Protein AF-A0A833LJX6-F1 (afdb_monomer)

pLDDT: mean 85.2, std 18.17, range [49.31, 98.38]

Foldseek 3Di:
DDPPPPPCPDPFPVLAAAEEEQEPCPDDPSVVVQVVSVVRHYRYDYHD

Secondary structure (DSSP, 8-state):
-----S----TTTS-TT-EEEEESTTSHHHHHHHHHHHHTT-EEEEE-

Sequence (48 aa):
MNTLAGNAASEGSGLTGLRVIVTAGAGGIGRAIADTLIAQGSKVHICD

Structure (mmCIF, N/CA/C/O backbone):
data_AF-A0A833LJX6-F1
#
_entry.id   AF-A0A833LJX6-F1
#
loop_
_atom_site.group_PDB
_atom_site.id
_atom_site.type_symbol
_atom_site.label_atom_id
_atom_site.label_alt_id
_atom_site.label_comp_id
_atom_site.label_asym_id
_atom_site.label_entity_id
_atom_site.label_seq_id
_atom_site.pdbx_PDB_ins_code
_atom_site.Cartn_x
_atom_site.Cartn_y
_atom_site.Cartn_z
_atom_site.occupancy
_atom_site.B_iso_or_equiv
_atom_site.auth_seq_id
_atom_site.auth_comp_id
_atom_site.auth_asym_id
_atom_site.auth_atom_id
_atom_site.pdbx_PDB_model_num
ATOM 1 N N . MET A 1 1 ? -5.478 -1.286 41.948 1.00 49.81 1 MET A N 1
ATOM 2 C CA . MET A 1 1 ? -6.336 -0.673 40.912 1.00 49.81 1 MET A CA 1
ATOM 3 C C . MET A 1 1 ? -5.714 0.648 40.471 1.00 49.81 1 MET A C 1
ATOM 5 O O . MET A 1 1 ? -5.987 1.654 41.104 1.00 49.81 1 MET A O 1
ATOM 9 N N . ASN A 1 2 ? -4.877 0.655 39.427 1.00 52.41 2 ASN A N 1
ATOM 10 C CA . ASN A 1 2 ? -4.435 1.896 38.778 1.00 52.41 2 ASN A CA 1
ATOM 11 C C . ASN A 1 2 ? -4.931 1.895 37.331 1.00 52.41 2 ASN A C 1
ATOM 13 O O . ASN A 1 2 ? -4.630 0.986 36.561 1.00 52.41 2 ASN A O 1
ATOM 17 N N . THR A 1 3 ? -5.711 2.915 36.994 1.00 60.59 3 THR A N 1
ATOM 18 C CA . THR A 1 3 ? -6.234 3.213 35.663 1.00 60.59 3 THR A CA 1
ATOM 19 C C . THR A 1 3 ? -5.105 3.730 34.777 1.00 60.59 3 THR A C 1
ATOM 21 O O . THR A 1 3 ? -4.877 4.935 34.683 1.00 60.59 3 THR A O 1
ATOM 24 N N . LEU A 1 4 ? -4.391 2.818 34.116 1.00 59.91 4 LEU A N 1
ATOM 25 C CA . LEU A 1 4 ? -3.555 3.137 32.959 1.00 59.91 4 LEU A CA 1
ATOM 26 C C . LEU A 1 4 ? -4.467 3.411 31.756 1.00 59.91 4 LEU A C 1
ATOM 28 O O . LEU A 1 4 ? -4.533 2.641 30.807 1.00 59.91 4 LEU A O 1
ATOM 32 N N . ALA A 1 5 ? -5.192 4.524 31.821 1.00 53.31 5 ALA A N 1
ATOM 33 C CA . ALA A 1 5 ? -5.806 5.158 30.665 1.00 53.31 5 A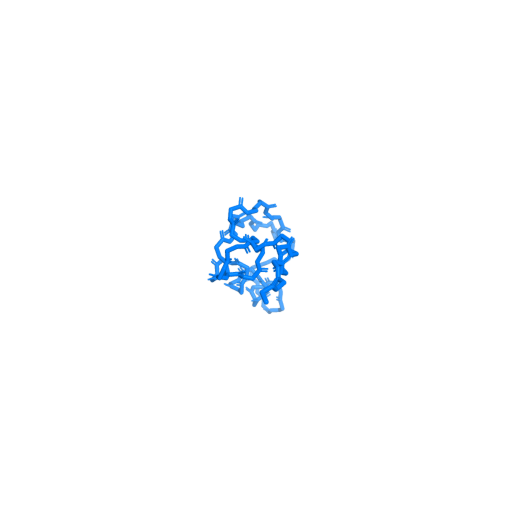LA A CA 1
ATOM 34 C C . ALA A 1 5 ? -4.759 6.071 30.006 1.00 53.31 5 ALA A C 1
ATOM 36 O O . ALA A 1 5 ? -4.921 7.285 29.932 1.00 53.31 5 ALA A O 1
ATOM 37 N N . GLY A 1 6 ? -3.640 5.491 29.564 1.00 53.53 6 GLY A N 1
ATOM 38 C CA . GLY A 1 6 ? -2.922 6.082 28.440 1.00 53.53 6 GLY A CA 1
ATOM 39 C C . GLY A 1 6 ? -3.806 5.848 27.223 1.00 53.53 6 GLY A C 1
ATOM 40 O O . GLY A 1 6 ? -4.163 4.699 26.995 1.00 53.53 6 GLY A O 1
ATOM 41 N N . ASN A 1 7 ? -4.244 6.914 26.541 1.00 61.25 7 ASN A N 1
ATOM 42 C CA . ASN A 1 7 ? -5.176 6.905 25.405 1.00 61.25 7 ASN A CA 1
ATOM 43 C C . ASN A 1 7 ? -5.245 5.561 24.659 1.00 61.25 7 ASN A C 1
ATOM 45 O O . ASN A 1 7 ? -4.473 5.305 23.736 1.00 61.25 7 ASN A O 1
ATOM 49 N N . ALA A 1 8 ? -6.210 4.724 25.040 1.00 49.31 8 ALA A N 1
ATOM 50 C CA . ALA A 1 8 ? -6.564 3.518 24.315 1.00 49.31 8 ALA A CA 1
ATOM 51 C C . ALA A 1 8 ? -7.324 3.930 23.046 1.00 49.31 8 ALA A C 1
ATOM 53 O O . ALA A 1 8 ? -8.542 3.790 22.956 1.00 49.31 8 ALA A O 1
ATOM 54 N N . ALA A 1 9 ? -6.613 4.488 22.065 1.00 50.84 9 ALA A N 1
ATOM 55 C CA . ALA A 1 9 ? -7.097 4.547 20.694 1.00 50.84 9 ALA A CA 1
ATOM 56 C C . ALA A 1 9 ? -7.063 3.116 20.136 1.00 50.84 9 ALA A C 1
ATOM 58 O O . ALA A 1 9 ? -6.126 2.744 19.445 1.00 50.84 9 ALA A O 1
ATOM 59 N N . SER A 1 10 ? -8.063 2.326 20.549 1.00 51.31 10 SER A N 1
ATOM 60 C CA . SER A 1 10 ? -8.608 1.113 19.923 1.00 51.31 10 SER A CA 1
ATOM 61 C C . SER A 1 10 ? -7.609 0.135 19.293 1.00 51.31 10 SER A C 1
ATOM 63 O O . SER A 1 10 ? -7.082 0.439 18.233 1.00 51.31 10 SER A O 1
ATOM 65 N N . GLU A 1 11 ? -7.467 -1.061 19.877 1.00 54.47 11 GLU A N 1
ATOM 66 C CA . GLU A 1 11 ? -7.050 -2.343 19.259 1.00 54.47 11 GLU A CA 1
ATOM 67 C C . GLU A 1 11 ? -6.990 -2.327 17.710 1.00 54.47 11 GLU A C 1
ATOM 69 O O . GLU A 1 11 ? -7.921 -2.720 17.007 1.00 54.47 11 GLU A O 1
ATOM 74 N N . GLY A 1 12 ? -5.896 -1.787 17.184 1.00 60.38 12 GLY A N 1
ATOM 75 C CA . GLY A 1 12 ? -5.749 -1.314 15.811 1.00 60.38 12 GLY A CA 1
ATOM 76 C C . GLY A 1 12 ? -4.604 -0.307 15.811 1.00 60.38 12 GLY A C 1
ATOM 77 O O . GLY A 1 12 ? -4.401 0.399 16.791 1.00 60.38 12 GLY A O 1
ATOM 78 N N . SER A 1 13 ? -3.772 -0.268 14.776 1.00 72.50 13 SER A N 1
ATOM 79 C CA . SER A 1 13 ? -2.442 0.365 14.830 1.00 72.50 13 SER A CA 1
ATOM 80 C C . SER A 1 13 ? -2.428 1.908 14.927 1.00 72.50 13 SER A C 1
ATOM 82 O O . SER A 1 13 ? -1.472 2.534 14.481 1.00 72.50 13 SER A O 1
ATOM 84 N N . GLY A 1 14 ? -3.487 2.550 15.429 1.00 84.81 14 GLY A N 1
ATOM 85 C CA . GLY A 1 14 ? -3.664 4.007 15.454 1.00 84.81 14 GLY A CA 1
ATOM 86 C C . GLY A 1 14 ? -3.906 4.637 14.077 1.00 84.81 14 GLY A C 1
ATOM 87 O O . GLY A 1 14 ? -4.032 5.853 13.975 1.00 84.81 14 GLY A O 1
ATOM 88 N N . LEU A 1 15 ? -3.973 3.824 13.018 1.00 89.75 15 LEU A N 1
ATOM 89 C CA . LEU A 1 15 ? -4.074 4.272 11.625 1.00 89.75 15 LEU A CA 1
ATOM 90 C C . LEU A 1 15 ? -5.510 4.203 11.075 1.00 89.75 15 LEU A C 1
ATOM 92 O O . LEU A 1 15 ? -5.804 4.771 10.023 1.00 89.75 15 LEU A O 1
ATOM 96 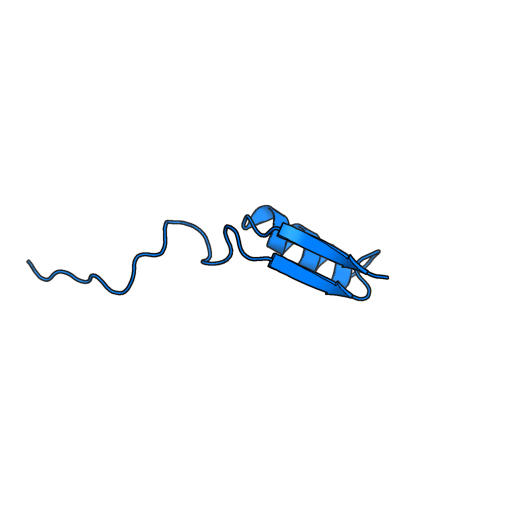N N . THR A 1 16 ? -6.426 3.561 11.803 1.00 94.81 16 THR A N 1
ATOM 97 C CA . THR A 1 16 ? -7.831 3.427 11.411 1.00 94.81 16 THR A CA 1
ATOM 98 C C . THR A 1 16 ? -8.481 4.793 11.196 1.00 94.81 16 THR A C 1
ATOM 100 O O . THR A 1 16 ? -8.508 5.641 12.085 1.00 94.81 16 THR A O 1
ATOM 103 N N . GLY A 1 17 ? -9.053 5.003 10.011 1.00 93.31 17 GLY A N 1
ATOM 104 C CA . GLY A 1 17 ? -9.778 6.223 9.658 1.00 93.31 17 GLY A CA 1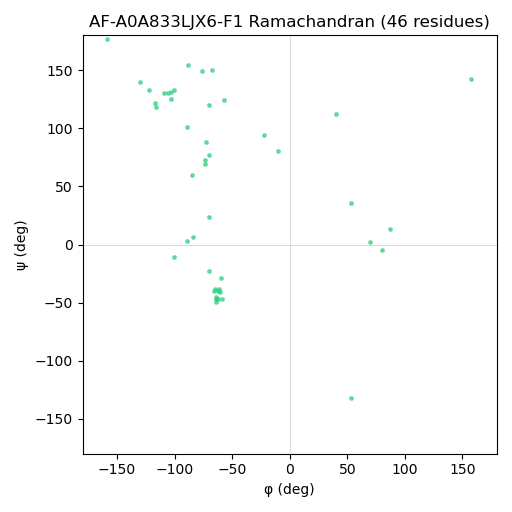
ATOM 105 C C . GLY A 1 17 ? -8.898 7.408 9.248 1.00 93.31 17 GLY A C 1
ATOM 106 O O . GLY A 1 17 ? -9.447 8.422 8.803 1.00 93.31 17 GLY A O 1
ATOM 107 N N . LEU A 1 18 ? -7.567 7.292 9.324 1.00 96.19 18 LEU A N 1
ATOM 108 C CA . LEU A 1 18 ? -6.660 8.321 8.816 1.00 96.19 18 LEU A CA 1
ATOM 109 C C . LEU A 1 18 ? -6.735 8.412 7.290 1.00 96.19 18 LEU A C 1
ATOM 111 O O . LEU A 1 18 ? -7.011 7.433 6.600 1.00 96.19 18 LEU A O 1
ATOM 115 N N . ARG A 1 19 ? -6.488 9.610 6.755 1.00 97.44 19 ARG A N 1
ATOM 116 C CA . ARG A 1 19 ? -6.389 9.856 5.311 1.00 97.44 19 ARG A CA 1
ATOM 117 C C . ARG A 1 19 ? -4.922 9.999 4.937 1.00 97.44 19 ARG A C 1
ATOM 119 O O . ARG A 1 19 ? -4.242 10.839 5.519 1.00 97.44 19 ARG A O 1
ATOM 126 N N . VAL A 1 20 ? -4.459 9.207 3.977 1.00 97.06 20 VAL A N 1
ATOM 127 C CA . VAL A 1 20 ? -3.047 9.157 3.573 1.00 97.06 20 VAL A CA 1
ATOM 128 C C . VAL A 1 20 ? -2.931 9.297 2.059 1.00 97.06 20 VAL A C 1
ATOM 130 O O . VAL A 1 20 ? -3.728 8.716 1.326 1.00 97.06 20 VAL A O 1
ATOM 133 N N . ILE A 1 21 ? -1.937 10.053 1.593 1.00 9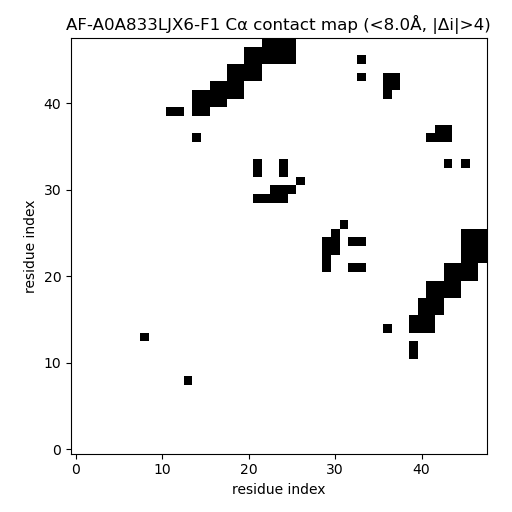7.62 21 ILE A N 1
ATOM 134 C CA . ILE A 1 21 ? -1.518 10.078 0.189 1.00 97.62 21 ILE A CA 1
ATOM 135 C C . ILE A 1 21 ? -0.195 9.321 0.053 1.00 97.62 21 ILE A C 1
ATOM 137 O O . ILE A 1 21 ? 0.736 9.565 0.818 1.00 97.62 21 ILE A O 1
ATOM 141 N N . VAL A 1 22 ? -0.122 8.399 -0.903 1.00 97.56 22 VAL A N 1
ATOM 142 C CA . VAL A 1 22 ? 1.102 7.669 -1.253 1.00 97.56 22 VAL A CA 1
ATOM 143 C C . VAL A 1 22 ? 1.479 8.040 -2.680 1.00 97.56 22 VAL A C 1
ATOM 145 O O . VAL A 1 22 ? 0.705 7.803 -3.605 1.00 97.56 22 VAL A O 1
ATOM 148 N N . THR A 1 23 ? 2.655 8.640 -2.849 1.00 97.31 23 THR A N 1
ATOM 149 C CA . THR A 1 23 ? 3.240 8.944 -4.162 1.00 97.31 23 THR A CA 1
ATOM 150 C C . THR A 1 23 ? 4.079 7.771 -4.665 1.00 97.31 23 THR A C 1
ATOM 152 O O . THR A 1 23 ? 4.620 7.030 -3.842 1.00 97.31 23 THR A O 1
ATOM 155 N N . ALA A 1 24 ? 4.244 7.633 -5.983 1.00 97.19 24 ALA A N 1
ATOM 156 C CA . ALA A 1 24 ? 4.927 6.494 -6.604 1.00 97.19 24 ALA A CA 1
ATOM 157 C C . ALA A 1 24 ? 4.344 5.135 -6.137 1.00 97.19 24 ALA A C 1
A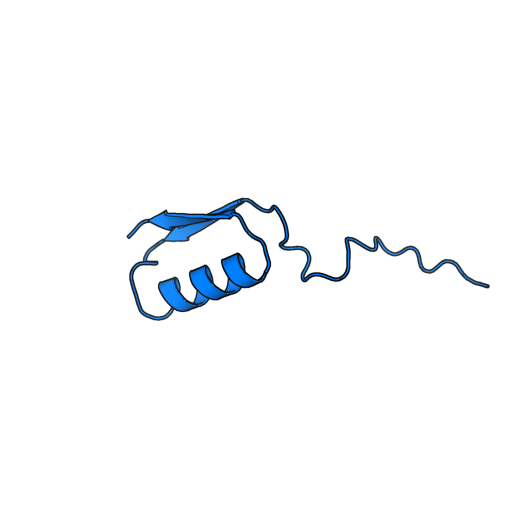TOM 159 O O . ALA A 1 24 ? 5.072 4.175 -5.866 1.00 97.19 24 ALA A O 1
ATOM 160 N N . GLY A 1 25 ? 3.021 5.086 -5.925 1.00 95.88 25 GLY A N 1
ATOM 161 C CA . GLY A 1 25 ? 2.323 3.939 -5.339 1.00 95.88 25 GLY A CA 1
ATOM 162 C C . GLY A 1 25 ? 1.837 2.882 -6.338 1.00 95.88 25 GLY A C 1
ATOM 163 O O . GLY A 1 25 ? 1.190 1.919 -5.918 1.00 95.88 25 GLY A O 1
ATOM 164 N N . ALA A 1 26 ? 2.120 3.019 -7.635 1.00 94.75 26 ALA A N 1
ATOM 165 C CA . ALA A 1 26 ? 1.728 2.043 -8.653 1.00 94.75 26 ALA A CA 1
ATOM 166 C C . ALA A 1 26 ? 2.514 0.730 -8.548 1.00 94.75 26 ALA A C 1
ATOM 168 O O . ALA A 1 26 ? 2.016 -0.305 -8.993 1.00 94.75 26 ALA A O 1
ATOM 169 N N . GLY A 1 27 ? 3.706 0.731 -7.933 1.00 95.56 27 GLY A N 1
ATOM 170 C CA . GLY A 1 27 ? 4.541 -0.466 -7.829 1.00 95.56 27 GLY A CA 1
ATOM 171 C C . GLY A 1 27 ? 5.582 -0.450 -6.709 1.00 95.56 27 GLY A C 1
ATOM 172 O O . GLY A 1 27 ? 5.732 0.515 -5.960 1.00 95.56 27 GLY A O 1
ATOM 173 N N . GLY A 1 28 ? 6.300 -1.570 -6.586 1.00 97.44 28 GLY A N 1
ATOM 174 C CA . GLY A 1 28 ? 7.427 -1.727 -5.665 1.00 97.44 28 GLY A CA 1
ATOM 175 C C . GLY A 1 28 ? 7.093 -1.368 -4.214 1.00 97.44 28 GLY A C 1
ATOM 176 O O . GLY A 1 28 ? 6.088 -1.808 -3.656 1.00 97.44 28 GLY A O 1
ATOM 177 N N . ILE A 1 29 ? 7.961 -0.558 -3.604 1.00 97.62 29 ILE A N 1
ATOM 178 C CA . ILE A 1 29 ? 7.835 -0.148 -2.200 1.00 97.62 29 ILE A CA 1
ATOM 179 C C . ILE A 1 29 ? 6.593 0.724 -1.988 1.00 97.62 29 ILE A C 1
ATOM 181 O O . ILE A 1 29 ? 5.888 0.537 -0.999 1.00 97.62 29 ILE A O 1
ATOM 185 N N . GLY A 1 30 ? 6.286 1.634 -2.918 1.00 97.44 30 GLY A N 1
ATOM 186 C CA . GLY A 1 30 ? 5.113 2.501 -2.802 1.00 97.44 30 GLY A CA 1
ATOM 187 C C . GLY A 1 30 ? 3.815 1.696 -2.742 1.00 97.44 30 GLY A C 1
ATOM 188 O O . GLY A 1 30 ? 2.964 1.959 -1.891 1.00 97.44 30 GLY A O 1
ATOM 189 N N . ARG A 1 31 ? 3.706 0.639 -3.558 1.00 97.94 31 ARG A N 1
ATOM 190 C CA . ARG A 1 31 ? 2.561 -0.278 -3.508 1.00 97.94 31 ARG A CA 1
ATOM 191 C C . ARG A 1 31 ? 2.469 -1.027 -2.177 1.00 97.94 31 ARG A C 1
ATOM 193 O O . ARG A 1 31 ? 1.401 -1.058 -1.573 1.00 97.94 31 ARG A O 1
ATOM 200 N N . ALA A 1 32 ? 3.586 -1.573 -1.694 1.00 98.38 32 ALA A N 1
ATOM 201 C CA . ALA A 1 32 ? 3.623 -2.302 -0.425 1.00 98.38 32 ALA A CA 1
ATOM 202 C C . ALA A 1 32 ? 3.225 -1.420 0.775 1.00 98.38 32 ALA A C 1
ATOM 204 O O . ALA A 1 32 ? 2.505 -1.865 1.674 1.00 98.38 32 ALA A O 1
ATOM 205 N N . ILE A 1 33 ? 3.648 -0.152 0.774 1.00 97.31 33 ILE A N 1
ATOM 206 C CA . ILE A 1 33 ? 3.250 0.835 1.785 1.00 97.31 33 ILE A CA 1
ATOM 207 C C . ILE A 1 33 ? 1.742 1.095 1.711 1.00 97.31 33 ILE A C 1
ATOM 209 O O . ILE A 1 33 ? 1.065 1.032 2.738 1.00 97.31 33 ILE A O 1
ATOM 213 N N . ALA A 1 34 ? 1.204 1.354 0.514 1.00 97.81 34 ALA A N 1
ATOM 214 C CA . ALA A 1 34 ? -0.222 1.615 0.333 1.00 97.81 34 ALA A CA 1
ATOM 215 C C . ALA A 1 34 ? -1.086 0.439 0.821 1.00 97.81 34 ALA A C 1
ATOM 217 O O . ALA A 1 34 ? -2.022 0.652 1.593 1.00 97.81 34 ALA A O 1
ATOM 218 N N . ASP A 1 35 ? -0.731 -0.792 0.445 1.00 97.69 35 ASP A N 1
ATOM 219 C CA . ASP A 1 35 ? -1.458 -2.001 0.844 1.00 97.69 35 ASP A CA 1
ATOM 220 C C . ASP A 1 35 ? -1.440 -2.197 2.373 1.00 97.69 35 ASP A C 1
ATOM 222 O O . ASP A 1 35 ? -2.468 -2.515 2.976 1.00 97.69 35 ASP A O 1
ATOM 226 N N . THR A 1 36 ? -0.303 -1.928 3.026 1.00 97.19 36 THR A N 1
ATOM 227 C CA . THR A 1 36 ? -0.169 -2.032 4.491 1.00 97.19 36 THR A CA 1
ATOM 228 C C . THR A 1 36 ? -1.061 -1.022 5.216 1.00 97.19 36 THR A C 1
ATOM 230 O O . THR A 1 36 ? -1.781 -1.378 6.149 1.00 97.19 36 THR A O 1
ATOM 233 N N . LEU A 1 37 ? -1.070 0.233 4.762 1.00 96.50 37 LEU A N 1
ATOM 234 C CA . LEU A 1 37 ? -1.881 1.298 5.356 1.00 96.50 37 LEU A CA 1
ATOM 235 C C . LEU A 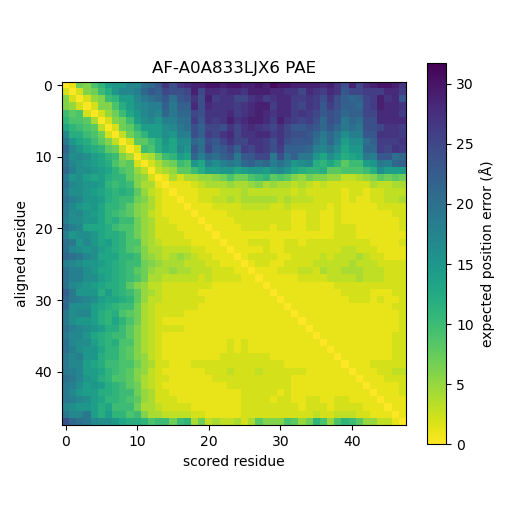1 37 ? -3.385 1.035 5.195 1.00 96.50 37 LEU A C 1
ATOM 237 O O . LEU A 1 37 ? -4.159 1.294 6.121 1.00 96.50 37 LEU A O 1
ATOM 241 N N . ILE A 1 38 ? -3.799 0.493 4.044 1.00 96.38 38 ILE A N 1
ATOM 242 C CA . ILE A 1 38 ? -5.183 0.063 3.796 1.00 96.38 38 ILE A CA 1
ATOM 243 C C . ILE A 1 38 ? -5.567 -1.063 4.760 1.00 96.38 3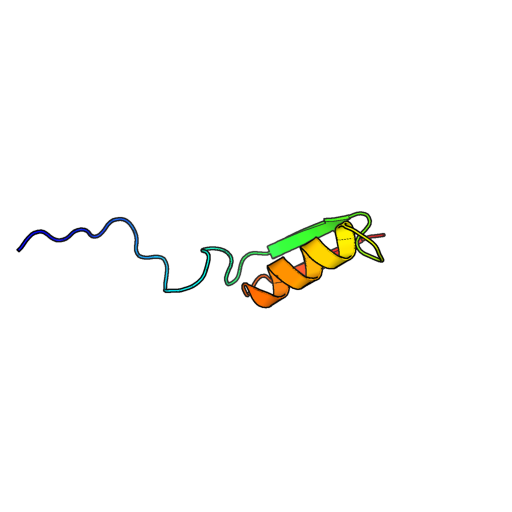8 ILE A C 1
ATOM 245 O O . ILE A 1 38 ? -6.619 -0.983 5.395 1.00 96.38 38 ILE A O 1
ATOM 249 N N . ALA A 1 39 ? -4.713 -2.081 4.916 1.00 96.50 39 ALA A N 1
ATOM 250 C CA . ALA A 1 39 ? -4.953 -3.192 5.840 1.00 96.50 39 ALA A CA 1
ATOM 251 C C . ALA A 1 39 ? -5.089 -2.726 7.301 1.00 96.50 39 ALA A C 1
ATOM 253 O O . ALA A 1 39 ? -5.823 -3.323 8.084 1.00 96.50 39 ALA A O 1
ATOM 254 N N . GLN A 1 40 ? -4.430 -1.622 7.651 1.00 95.31 40 GLN A N 1
ATOM 255 C CA . GLN A 1 40 ? -4.519 -0.971 8.959 1.00 95.31 40 GLN A CA 1
ATOM 256 C C . GLN A 1 40 ? -5.717 -0.010 9.098 1.00 95.31 40 GLN A C 1
ATOM 258 O O . GLN A 1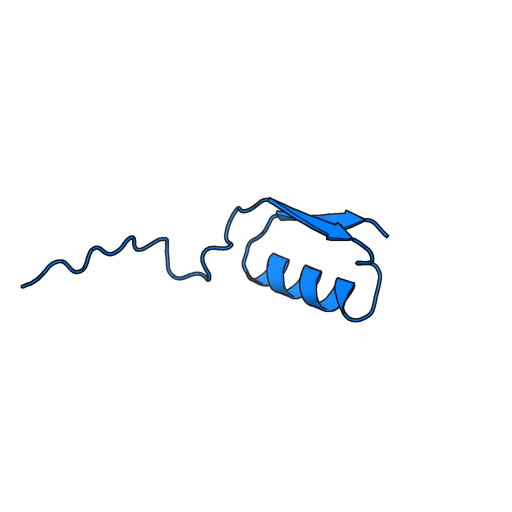 40 ? -5.842 0.682 10.107 1.00 95.31 40 GLN A O 1
ATOM 263 N N . GLY A 1 41 ? -6.610 0.045 8.105 1.00 94.19 41 GLY A N 1
ATOM 264 C CA . GLY A 1 41 ? -7.852 0.819 8.153 1.00 94.19 41 GLY A CA 1
ATOM 265 C C . GLY A 1 41 ? -7.720 2.276 7.710 1.00 94.19 41 GLY A C 1
ATOM 266 O O . GLY A 1 41 ? -8.639 3.069 7.942 1.00 94.19 41 GLY A O 1
ATOM 267 N N . SER A 1 42 ? -6.606 2.651 7.077 1.00 96.81 42 SER A N 1
ATOM 268 C CA . SER A 1 42 ? -6.445 3.988 6.500 1.00 96.81 42 SER A CA 1
ATOM 269 C C . SER A 1 42 ? -7.220 4.125 5.190 1.00 96.81 42 SER A C 1
ATOM 271 O O . SER A 1 42 ? -7.351 3.191 4.401 1.00 96.81 42 SER A O 1
ATOM 273 N N . LYS A 1 43 ? -7.679 5.342 4.908 1.00 97.62 43 LYS A N 1
ATOM 274 C CA . LYS A 1 43 ? -8.199 5.757 3.603 1.00 97.62 43 LYS A CA 1
ATOM 275 C C . LYS A 1 43 ? -7.038 6.289 2.768 1.00 97.62 43 LYS A C 1
ATOM 277 O O . LYS A 1 43 ? -6.598 7.421 2.975 1.00 97.62 43 LYS A O 1
ATOM 282 N N . VAL A 1 44 ? -6.532 5.467 1.855 1.00 97.81 44 VAL A N 1
ATOM 283 C CA . VAL A 1 44 ? -5.329 5.772 1.069 1.00 97.81 44 VAL A CA 1
ATOM 284 C C . VAL A 1 44 ? -5.693 6.257 -0.335 1.00 97.81 44 VAL A C 1
ATOM 286 O O . VAL A 1 44 ? -6.516 5.646 -1.012 1.00 97.81 44 VAL A O 1
ATOM 289 N N . HIS A 1 45 ? -5.061 7.345 -0.775 1.00 97.94 45 HIS A N 1
ATOM 290 C CA . HIS A 1 45 ? -5.056 7.807 -2.161 1.00 97.94 45 HIS A CA 1
ATOM 291 C C . HIS A 1 45 ? -3.667 7.592 -2.764 1.00 97.94 45 HIS A C 1
ATOM 293 O O . HIS A 1 45 ? -2.666 7.974 -2.159 1.00 97.94 45 HIS A O 1
ATOM 299 N N . ILE A 1 46 ? -3.608 6.985 -3.945 1.00 97.56 46 ILE A N 1
ATOM 300 C CA . ILE A 1 46 ? -2.357 6.706 -4.651 1.00 97.56 46 ILE A CA 1
ATOM 301 C C . ILE A 1 46 ? -2.196 7.719 -5.786 1.00 97.56 46 ILE A C 1
ATOM 303 O O . ILE A 1 46 ? -3.128 7.922 -6.561 1.00 97.56 46 ILE A O 1
ATOM 307 N N . CYS A 1 47 ? -1.016 8.325 -5.875 1.00 95.19 47 CYS A N 1
ATOM 308 C CA . CYS A 1 47 ? -0.567 9.165 -6.981 1.00 95.19 47 CYS A CA 1
ATOM 309 C C . CYS A 1 47 ? 0.723 8.548 -7.543 1.00 95.19 47 CYS A C 1
ATOM 311 O O . CYS A 1 47 ? 1.598 8.182 -6.759 1.00 95.19 47 CYS A O 1
ATOM 313 N N . ASP A 1 48 ? 0.849 8.395 -8.857 1.00 90.12 48 ASP A N 1
ATOM 314 C CA . ASP A 1 48 ? 2.032 7.823 -9.518 1.00 90.12 48 ASP A CA 1
ATOM 315 C C . ASP A 1 48 ? 2.402 8.638 -10.757 1.00 90.12 48 ASP A C 1
ATOM 317 O O . ASP A 1 48 ? 1.456 9.096 -11.444 1.00 90.12 48 ASP A O 1
#

Nearest PDB structures (foldseek):
  5cdy-assembly1_D  TM=9.847E-01  e=5.113E-02  Yersinia pestis
  8sby-assembly1_A  TM=1.000E+00  e=1.752E-01  Klebsiella aerogenes KCT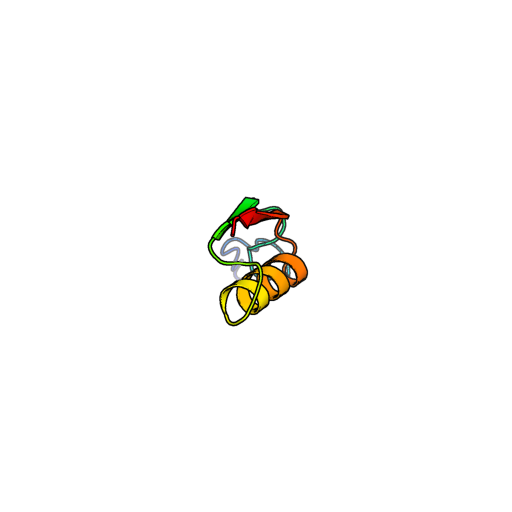C 2190
  3q6i-assembly1_B  TM=8.929E-01  e=2.467E-01  Mycobacterium tuberculosis H37Rv
  5g4k-assembly1_A-2  TM=7.642E-01  e=5.609E-01  Clostridium sp.
  7b73-assembly1_A  TM=8.371E-01  e=1.462E+00  gamma proteobacterium HTCC2207

Solvent-accessible surface area (backbone atoms only — not comparable to full-atom values): 2992 Å² total; per-residue (Å²): 142,80,88,80,75,65,84,79,66,55,104,57,84,75,36,60,74,40,77,46,79,37,65,54,26,86,44,74,69,32,28,55,51,51,54,52,44,42,76,41,43,25,50,71,45,76,42,110

Mean predicted aligned error: 8.46 Å

Radius of gyration: 14.5 Å; Cα contacts (8 Å, |Δi|>4): 63; chains: 1; bounding box: 18×13×50 Å